Protein AF-A0A9N8D421-F1 (afdb_monomer_lite)

Sequence (100 aa):
MSESGQETHITSQGKVVIDAATEITLKVGGSFVRVTPGNVFTSGNVAIGDSAGGSGQAVDIQLPDGVDPFAAPPYPIKPYCAMQAQATGSWVIKPNGGNQ

Structure (mmCIF, N/CA/C/O backbone):
data_AF-A0A9N8D421-F1
#
_entry.id   AF-A0A9N8D421-F1
#
loop_
_atom_site.group_PDB
_atom_site.id
_atom_site.type_symbol
_atom_site.label_atom_id
_atom_site.label_alt_id
_atom_site.label_comp_id
_atom_site.label_asym_id
_atom_site.label_entity_id
_atom_site.label_seq_id
_atom_site.pdbx_PDB_ins_code
_atom_site.Cartn_x
_atom_site.Cartn_y
_atom_site.Cartn_z
_atom_site.occupancy
_atom_site.B_iso_or_equiv
_atom_site.auth_seq_id
_atom_site.auth_comp_id
_atom_site.auth_asym_id
_atom_site.auth_atom_id
_atom_site.pdbx_PDB_model_num
ATOM 1 N N . MET A 1 1 ? -11.299 -9.181 22.464 1.00 51.50 1 MET A N 1
ATOM 2 C CA . MET A 1 1 ? -10.874 -7.841 22.013 1.00 51.50 1 MET A CA 1
ATOM 3 C C . MET A 1 1 ? -9.544 -7.561 22.669 1.00 51.50 1 MET A C 1
ATOM 5 O O . MET A 1 1 ? -9.459 -7.700 23.881 1.00 51.50 1 MET A O 1
ATOM 9 N N . SER A 1 2 ? -8.525 -7.262 21.873 1.00 77.00 2 SER A N 1
ATOM 10 C CA . SER A 1 2 ? -7.230 -6.817 22.378 1.00 77.00 2 SER A CA 1
ATOM 11 C C . SER A 1 2 ? -7.168 -5.319 22.136 1.00 77.00 2 SER A C 1
ATOM 13 O O . SER A 1 2 ? -7.241 -4.883 20.990 1.00 77.00 2 SER A O 1
ATOM 15 N N . GLU A 1 3 ? -7.108 -4.546 23.208 1.00 81.69 3 GLU A N 1
ATOM 16 C CA . GLU A 1 3 ? -6.995 -3.094 23.176 1.00 81.69 3 GLU A CA 1
ATOM 17 C C . GLU A 1 3 ? -5.711 -2.730 23.913 1.00 81.69 3 GLU A C 1
ATOM 19 O O . GLU A 1 3 ? -5.485 -3.187 25.034 1.00 81.69 3 GLU A O 1
ATOM 24 N N . SER A 1 4 ? -4.848 -1.954 23.263 1.00 82.81 4 SER A N 1
ATOM 25 C CA . SER A 1 4 ? -3.623 -1.449 23.871 1.00 82.81 4 SER A CA 1
ATOM 26 C C . SER A 1 4 ? -3.715 0.066 23.962 1.00 82.81 4 SER A C 1
ATOM 28 O O . SER A 1 4 ? -3.878 0.740 22.949 1.00 82.81 4 SER A O 1
ATOM 30 N N . GLY A 1 5 ? -3.589 0.602 25.176 1.00 85.00 5 GLY A N 1
ATOM 31 C CA . GLY A 1 5 ? -3.486 2.045 25.415 1.00 85.00 5 GLY A CA 1
ATOM 32 C C . GLY A 1 5 ? -2.077 2.604 25.190 1.00 85.00 5 GLY A C 1
ATOM 33 O O . GLY A 1 5 ? -1.858 3.793 25.395 1.00 85.00 5 GLY A O 1
ATOM 34 N N . GLN A 1 6 ? -1.118 1.746 24.834 1.00 90.00 6 GLN A N 1
ATOM 35 C CA . GLN A 1 6 ? 0.285 2.065 24.555 1.00 90.00 6 GLN A CA 1
ATOM 36 C C . GLN A 1 6 ? 0.720 1.382 23.244 1.00 90.00 6 GLN A C 1
ATOM 38 O O . GLN A 1 6 ? -0.065 0.680 22.601 1.00 90.00 6 GLN A O 1
ATOM 43 N N . GLU A 1 7 ? 1.971 1.569 22.835 1.00 89.06 7 GLU A N 1
ATOM 44 C CA . GLU A 1 7 ? 2.521 0.950 21.624 1.00 89.06 7 GLU A CA 1
ATOM 45 C C . GLU A 1 7 ? 2.487 -0.592 21.679 1.00 89.06 7 GLU A C 1
ATOM 47 O O . GLU A 1 7 ? 2.740 -1.198 22.719 1.00 89.06 7 GLU A O 1
ATOM 52 N N . THR A 1 8 ? 2.170 -1.241 20.550 1.00 90.56 8 THR A N 1
ATOM 53 C CA . THR A 1 8 ? 2.213 -2.706 20.395 1.00 90.56 8 THR A CA 1
ATOM 54 C C . THR A 1 8 ? 3.279 -3.082 19.373 1.00 90.56 8 THR A C 1
ATOM 56 O O . THR A 1 8 ? 3.171 -2.717 18.204 1.00 90.56 8 THR A O 1
ATOM 59 N N . HIS A 1 9 ? 4.289 -3.842 19.798 1.00 90.19 9 HIS A N 1
ATOM 60 C CA . HIS A 1 9 ? 5.379 -4.281 18.931 1.00 90.19 9 HIS A CA 1
ATOM 61 C C . HIS A 1 9 ? 5.126 -5.699 18.397 1.00 90.19 9 HIS A C 1
ATOM 63 O O . HIS A 1 9 ? 4.906 -6.631 19.171 1.00 90.19 9 HIS A O 1
ATOM 69 N N . ILE A 1 10 ? 5.166 -5.865 17.070 1.00 90.56 10 ILE A N 1
ATOM 70 C CA . ILE A 1 10 ? 4.990 -7.154 16.385 1.00 90.56 10 ILE A CA 1
ATOM 71 C C . ILE A 1 10 ? 6.285 -7.471 15.636 1.00 90.56 10 ILE A C 1
ATOM 73 O O . ILE A 1 10 ? 6.575 -6.869 14.605 1.00 90.56 10 ILE A O 1
ATOM 77 N N . THR A 1 11 ? 7.063 -8.427 16.143 1.00 92.19 11 THR A N 1
ATOM 78 C CA . THR A 1 11 ? 8.306 -8.887 15.506 1.00 92.19 11 THR A CA 1
ATOM 79 C C . THR A 1 11 ? 8.159 -10.327 15.028 1.00 92.19 11 THR A C 1
ATOM 81 O O . THR A 1 11 ? 7.682 -11.188 15.763 1.00 92.19 11 THR A O 1
ATOM 84 N N . SER A 1 12 ? 8.613 -10.602 13.806 1.00 90.44 12 SER A N 1
ATOM 85 C CA . SER A 1 12 ? 8.755 -11.954 13.258 1.00 90.44 12 SER A CA 1
ATOM 86 C C . SER A 1 12 ? 10.107 -12.063 12.565 1.00 90.44 12 SER A C 1
ATOM 88 O O . SER A 1 12 ? 10.491 -11.163 11.826 1.00 90.44 12 SER A O 1
ATOM 90 N N . GLN A 1 13 ? 10.822 -13.169 12.784 1.00 89.56 13 GLN A N 1
ATOM 91 C CA . GLN A 1 13 ? 12.080 -13.451 12.078 1.00 89.56 13 GLN A CA 1
ATOM 92 C C . GLN A 1 13 ? 11.867 -13.851 10.608 1.00 89.56 13 GLN A C 1
ATOM 94 O O . GLN A 1 13 ? 12.831 -13.978 9.862 1.00 89.56 13 GLN A O 1
ATOM 99 N N . GLY A 1 14 ? 10.617 -14.073 10.191 1.00 94.12 14 GLY A N 1
ATOM 100 C CA . GLY A 1 14 ? 10.272 -14.428 8.818 1.00 94.12 14 GLY A CA 1
ATOM 101 C C . GLY A 1 14 ? 9.122 -13.577 8.301 1.00 94.12 14 GLY A C 1
ATOM 102 O O . GLY A 1 14 ? 9.321 -12.466 7.822 1.00 94.12 14 GLY A O 1
ATOM 103 N N . LYS A 1 15 ? 7.900 -14.112 8.385 1.00 92.81 15 LYS A N 1
ATOM 104 C CA . LYS A 1 15 ? 6.693 -13.476 7.846 1.00 92.81 15 LYS A CA 1
ATOM 105 C C . LYS A 1 15 ? 5.681 -13.187 8.951 1.00 92.81 15 LYS A C 1
ATOM 107 O O . LYS A 1 15 ? 5.550 -13.964 9.897 1.00 92.81 15 LYS A O 1
ATOM 112 N N . VAL A 1 16 ? 4.935 -12.098 8.789 1.00 93.56 16 VAL A N 1
ATOM 113 C CA . VAL A 1 16 ? 3.668 -11.850 9.488 1.00 93.56 16 VAL A CA 1
ATOM 114 C C . VAL A 1 16 ? 2.540 -11.979 8.465 1.00 93.56 16 VAL A C 1
ATOM 116 O O . VAL A 1 16 ? 2.630 -11.428 7.368 1.00 93.56 16 VAL A O 1
ATOM 119 N N . VAL A 1 17 ? 1.497 -12.739 8.798 1.00 93.50 17 VAL A N 1
ATOM 120 C CA . VAL A 1 17 ? 0.276 -12.863 7.988 1.00 93.50 17 VAL A CA 1
ATOM 121 C C . VAL A 1 17 ? -0.874 -12.300 8.806 1.00 93.50 17 VAL A C 1
ATOM 123 O O . VAL A 1 17 ? -1.103 -12.746 9.927 1.00 93.50 17 VAL A O 1
ATOM 126 N N . ILE A 1 18 ? -1.572 -11.318 8.243 1.00 93.25 18 ILE A N 1
ATOM 127 C CA . ILE A 1 18 ? -2.777 -10.733 8.827 1.00 93.25 18 ILE A CA 1
ATOM 128 C C . ILE A 1 18 ? -3.931 -11.140 7.915 1.00 93.25 18 ILE A C 1
ATOM 130 O O . ILE A 1 18 ? -3.966 -10.723 6.759 1.00 93.25 18 ILE A O 1
ATOM 134 N N . ASP A 1 19 ? -4.821 -11.988 8.426 1.00 93.75 19 ASP A N 1
ATOM 135 C CA . ASP A 1 19 ? -5.996 -12.483 7.709 1.00 93.75 19 ASP A CA 1
ATOM 136 C C . ASP A 1 19 ? -7.259 -11.794 8.231 1.00 93.75 19 ASP A C 1
ATOM 138 O O . ASP A 1 19 ? -7.431 -11.612 9.441 1.00 93.75 19 ASP A O 1
ATOM 142 N N . ALA A 1 20 ? -8.126 -11.387 7.309 1.00 93.50 20 ALA A N 1
ATOM 143 C CA . ALA A 1 20 ? -9.420 -10.812 7.625 1.00 93.50 20 ALA A CA 1
ATOM 144 C C . ALA A 1 20 ? -10.445 -11.263 6.584 1.00 93.50 20 ALA A C 1
ATOM 146 O O . ALA A 1 20 ? -10.191 -11.204 5.383 1.00 93.50 20 ALA A O 1
ATOM 147 N N . ALA A 1 21 ? -11.636 -11.646 7.046 1.00 94.19 21 ALA A N 1
ATOM 148 C CA . ALA A 1 21 ? -12.705 -12.120 6.168 1.00 94.19 21 ALA A CA 1
ATOM 149 C C . ALA A 1 21 ? -13.272 -11.024 5.246 1.00 94.19 21 ALA A C 1
ATOM 151 O O . ALA A 1 21 ? -13.822 -11.328 4.191 1.00 94.19 21 ALA A O 1
ATOM 152 N N . THR A 1 22 ? -13.184 -9.755 5.654 1.00 95.06 22 THR A N 1
ATOM 153 C CA . THR A 1 22 ? -13.853 -8.642 4.964 1.00 95.06 22 THR A CA 1
ATOM 154 C C . THR A 1 22 ? -12.932 -7.463 4.684 1.00 95.06 22 THR A C 1
ATOM 156 O O . THR A 1 22 ? -12.932 -6.961 3.564 1.00 95.06 22 THR A O 1
ATOM 159 N N . GLU A 1 23 ? -12.173 -6.989 5.673 1.00 95.12 23 GLU A N 1
ATOM 160 C CA . GLU A 1 23 ? -11.360 -5.780 5.537 1.00 95.12 23 GLU A CA 1
ATOM 161 C C . GLU A 1 23 ? -10.266 -5.690 6.611 1.00 95.12 23 GLU A C 1
ATOM 163 O O . GLU A 1 23 ? -10.470 -6.102 7.753 1.00 95.12 23 GLU A O 1
ATOM 168 N N . ILE A 1 24 ? -9.132 -5.078 6.258 1.00 96.19 24 ILE A N 1
ATOM 169 C CA . ILE A 1 24 ? -8.111 -4.609 7.206 1.00 96.19 24 ILE A CA 1
ATOM 170 C C . ILE A 1 24 ? -8.045 -3.083 7.127 1.00 96.19 24 ILE A C 1
ATOM 172 O O . ILE A 1 24 ? -7.823 -2.539 6.048 1.00 96.19 24 ILE A O 1
ATOM 176 N N . THR A 1 25 ? -8.175 -2.390 8.262 1.00 94.31 25 THR A N 1
ATOM 177 C CA . THR A 1 25 ? -8.050 -0.925 8.341 1.00 94.31 25 THR A CA 1
ATOM 178 C C . THR A 1 25 ? -7.004 -0.519 9.376 1.00 94.31 25 THR A C 1
ATOM 180 O O . THR A 1 25 ? -7.097 -0.882 10.545 1.00 94.31 25 THR A O 1
ATOM 183 N N . LEU A 1 26 ? -6.029 0.285 8.951 1.00 93.31 26 LEU A N 1
ATOM 184 C CA . LEU A 1 26 ? -5.014 0.923 9.788 1.00 93.31 26 LEU A CA 1
ATOM 185 C C . LEU A 1 26 ? -5.313 2.422 9.837 1.00 93.31 26 LEU A C 1
ATOM 187 O O . LEU A 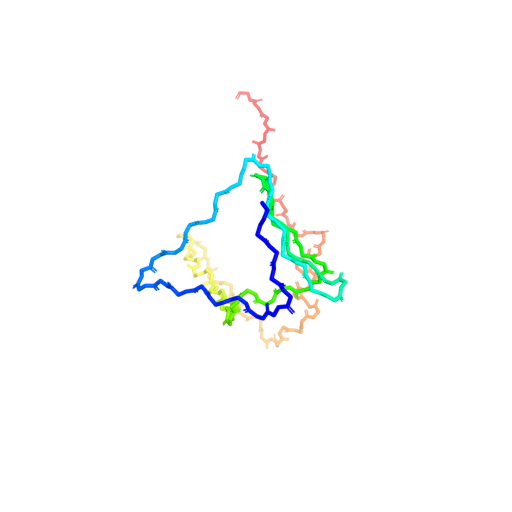1 26 ? -5.299 3.072 8.794 1.00 93.31 26 LEU A O 1
ATOM 191 N N . LYS A 1 27 ? -5.599 2.984 11.017 1.00 92.50 27 LYS A N 1
ATOM 192 C CA . LYS A 1 27 ? -5.985 4.396 11.180 1.00 92.50 27 LYS A CA 1
ATOM 193 C C . LYS A 1 27 ? -5.097 5.102 12.199 1.00 92.50 27 LYS A C 1
ATOM 195 O O . LYS A 1 27 ? -4.898 4.594 13.297 1.00 92.50 27 LYS A O 1
ATOM 200 N N . VAL A 1 28 ? -4.645 6.309 11.866 1.00 90.44 28 VAL A N 1
ATOM 201 C CA . VAL A 1 28 ? -3.920 7.207 12.775 1.00 90.44 28 VAL A CA 1
ATOM 202 C C . VAL A 1 28 ? -4.320 8.652 12.491 1.00 90.44 28 VAL A C 1
ATOM 204 O O . VAL A 1 28 ? -4.285 9.085 11.346 1.00 90.44 28 VAL A O 1
ATOM 207 N N . GLY A 1 29 ? -4.744 9.400 13.516 1.00 84.44 29 GLY A N 1
ATOM 208 C CA . GLY A 1 29 ? -4.944 10.855 13.416 1.00 84.44 29 GLY A CA 1
ATOM 209 C C . GLY A 1 29 ? -5.744 11.336 12.193 1.00 84.44 29 GLY A C 1
ATOM 210 O O . GLY A 1 29 ? -5.311 12.249 11.505 1.00 84.44 29 GLY A O 1
ATOM 211 N N . GLY A 1 30 ? -6.876 10.695 11.878 1.00 85.88 30 GLY A N 1
ATOM 212 C CA . GLY A 1 30 ? -7.718 11.035 10.716 1.00 85.88 30 GLY A CA 1
ATOM 213 C C . GLY A 1 30 ? -7.288 10.401 9.384 1.00 85.88 30 GLY A C 1
ATOM 214 O O . GLY A 1 30 ? -8.129 10.241 8.502 1.00 85.88 30 GLY A O 1
ATOM 215 N N . SER A 1 31 ? -6.041 9.951 9.269 1.00 90.75 31 SER A N 1
ATOM 216 C CA . SER A 1 31 ? -5.521 9.218 8.113 1.00 90.75 31 SER A CA 1
ATOM 217 C C . SER A 1 31 ? -5.771 7.716 8.228 1.00 90.75 31 SER A C 1
ATOM 219 O O . SER A 1 31 ? -5.817 7.173 9.335 1.00 90.75 31 SER A O 1
ATOM 221 N N . PHE A 1 32 ? -5.91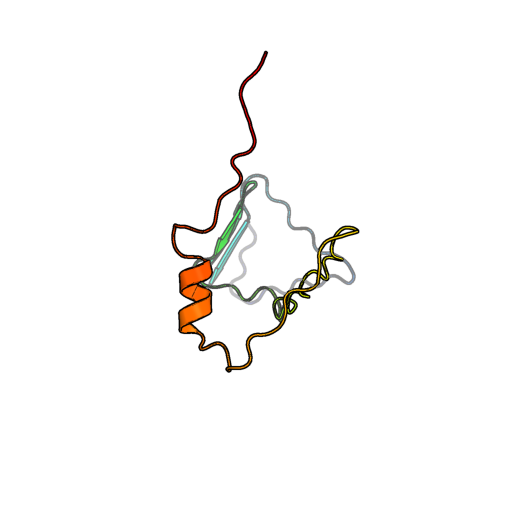7 7.028 7.093 1.00 93.50 32 PHE A N 1
ATOM 222 C CA . PHE A 1 32 ? -6.121 5.582 7.071 1.00 93.50 32 PHE A CA 1
ATOM 223 C C . PHE A 1 32 ? -5.552 4.887 5.828 1.00 93.50 32 PHE A C 1
ATOM 225 O O . PHE A 1 32 ? -5.467 5.472 4.747 1.00 93.50 32 PHE A O 1
ATOM 232 N N . VAL A 1 33 ? -5.234 3.604 5.998 1.00 94.12 33 VAL A N 1
ATOM 233 C CA . VAL A 1 33 ? -5.004 2.616 4.937 1.00 94.12 33 VAL A CA 1
ATOM 234 C C . VAL A 1 33 ? -6.022 1.498 5.123 1.00 94.12 33 VAL A C 1
ATOM 236 O O . VAL A 1 33 ? -6.166 0.975 6.225 1.00 94.12 33 VAL A O 1
ATOM 239 N N . ARG A 1 34 ? -6.741 1.144 4.062 1.00 94.56 34 ARG A N 1
ATOM 240 C CA . ARG A 1 34 ? -7.853 0.195 4.091 1.00 94.56 34 ARG A CA 1
ATOM 241 C C . ARG A 1 34 ? -7.721 -0.813 2.961 1.00 94.56 34 ARG A C 1
ATOM 243 O O . ARG A 1 34 ? -7.688 -0.435 1.795 1.00 94.56 34 ARG A O 1
ATOM 250 N N . VAL A 1 35 ? -7.649 -2.090 3.307 1.00 95.44 35 VAL A N 1
ATOM 251 C CA . VAL A 1 35 ? -7.480 -3.203 2.373 1.00 95.44 35 VAL A CA 1
ATOM 252 C C . VAL A 1 35 ? -8.770 -4.002 2.330 1.00 95.44 35 VAL A C 1
ATOM 254 O O . VAL A 1 35 ? -9.204 -4.545 3.341 1.00 95.44 35 VAL A O 1
ATOM 257 N N . THR A 1 36 ? -9.357 -4.078 1.142 1.00 94.94 36 THR A N 1
ATOM 258 C CA . THR A 1 36 ? -10.558 -4.862 0.835 1.00 94.94 36 THR A CA 1
ATOM 259 C C . THR A 1 36 ? -10.210 -5.942 -0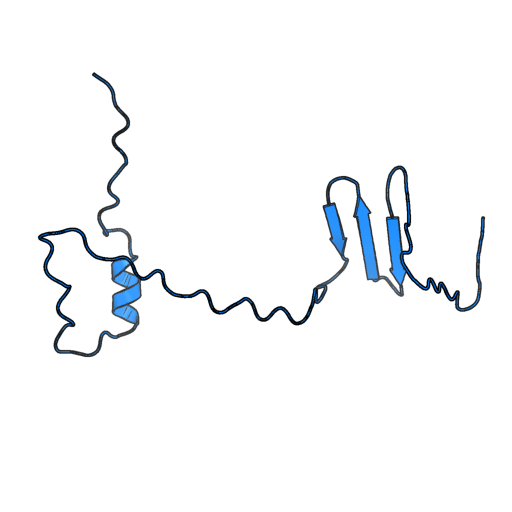.191 1.00 94.94 36 THR A C 1
ATOM 261 O O . THR A 1 36 ? -9.192 -5.803 -0.872 1.00 94.94 36 THR A O 1
ATOM 264 N N . PRO A 1 37 ? -11.053 -6.971 -0.396 1.00 93.88 37 PRO A N 1
ATOM 265 C CA . PRO A 1 37 ? -10.798 -8.017 -1.389 1.00 93.88 37 PRO A CA 1
ATOM 266 C C . PRO A 1 37 ? -10.562 -7.497 -2.813 1.00 93.88 37 PRO A C 1
ATOM 268 O O . PRO A 1 37 ? -9.919 -8.170 -3.609 1.00 93.88 37 PRO A O 1
ATOM 271 N N . GLY A 1 38 ? -11.089 -6.313 -3.144 1.00 92.06 38 GLY A N 1
ATOM 272 C CA . GLY A 1 38 ? -10.953 -5.730 -4.478 1.00 92.06 38 GLY A CA 1
ATOM 273 C C . GLY A 1 38 ? -9.869 -4.665 -4.615 1.00 92.06 38 GLY A C 1
ATOM 274 O O . GLY A 1 38 ? -9.410 -4.436 -5.726 1.00 92.06 38 GLY A O 1
ATOM 275 N N . ASN A 1 39 ? -9.497 -3.964 -3.537 1.00 88.62 39 ASN A N 1
ATOM 276 C CA . ASN A 1 39 ? -8.702 -2.735 -3.633 1.00 88.62 39 ASN A CA 1
ATOM 277 C C . ASN A 1 39 ? -7.965 -2.389 -2.332 1.00 88.62 39 ASN A C 1
ATOM 279 O O . ASN A 1 39 ? -8.409 -2.739 -1.233 1.00 88.62 39 ASN A O 1
ATOM 283 N N . VAL A 1 40 ? -6.910 -1.582 -2.475 1.00 93.00 40 VAL A N 1
ATOM 284 C CA . VAL A 1 40 ? -6.234 -0.872 -1.383 1.00 93.00 40 VAL A CA 1
ATOM 285 C C . VAL A 1 40 ? -6.578 0.615 -1.476 1.00 93.00 40 VAL A C 1
ATOM 287 O O . VAL A 1 40 ? -6.326 1.251 -2.496 1.00 93.00 40 VAL A O 1
ATOM 290 N N . PHE A 1 41 ? -7.156 1.169 -0.413 1.00 92.69 41 PHE A N 1
ATOM 291 C CA . PHE A 1 41 ? -7.540 2.574 -0.301 1.00 92.69 41 PHE A CA 1
ATOM 292 C C . PHE A 1 41 ? -6.690 3.287 0.739 1.00 92.69 41 PHE A C 1
ATOM 294 O O . PHE A 1 41 ? -6.419 2.751 1.813 1.00 92.69 41 PHE A O 1
ATOM 301 N N . THR A 1 42 ? -6.325 4.530 0.454 1.00 92.94 42 THR A N 1
ATOM 302 C CA . THR A 1 42 ? -5.523 5.366 1.346 1.00 92.94 42 THR A CA 1
ATOM 303 C C . THR A 1 42 ? -6.164 6.746 1.430 1.00 92.94 42 THR A C 1
ATOM 305 O O . THR A 1 42 ? -6.716 7.242 0.449 1.00 92.94 42 THR A O 1
ATOM 308 N N . SER A 1 43 ? -6.134 7.380 2.601 1.00 88.88 43 SER A N 1
ATOM 309 C CA . SER A 1 43 ? -6.708 8.724 2.784 1.00 88.88 43 SER A CA 1
ATOM 310 C C . SER A 1 43 ? -5.888 9.841 2.129 1.00 88.88 43 SER A C 1
ATOM 312 O O . SER A 1 43 ? -6.372 10.960 1.997 1.00 88.88 43 SER A O 1
ATOM 314 N N . GLY A 1 44 ? -4.643 9.553 1.751 1.00 86.00 44 GLY A N 1
ATOM 315 C CA . GLY A 1 44 ? -3.733 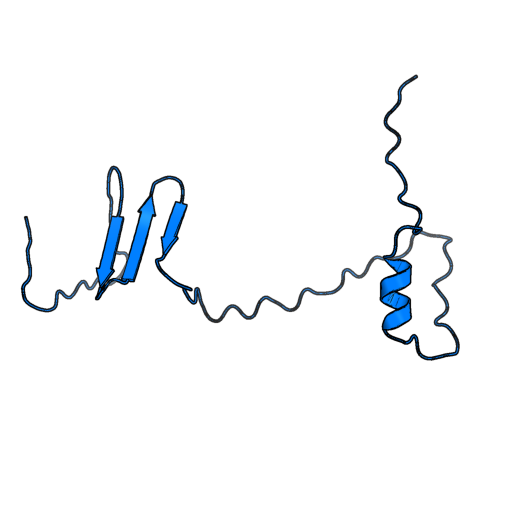10.471 1.074 1.00 86.00 44 GLY A CA 1
ATOM 316 C C . GLY A 1 44 ? -2.729 9.720 0.204 1.00 86.00 44 GLY A C 1
ATOM 317 O O . GLY A 1 44 ? -2.800 8.494 0.071 1.00 86.00 44 GLY A O 1
ATOM 318 N N . ASN A 1 45 ? -1.794 10.460 -0.391 1.00 80.62 45 ASN A N 1
ATOM 319 C CA . ASN A 1 45 ? -0.743 9.901 -1.236 1.00 80.62 45 ASN A CA 1
ATOM 320 C C . ASN A 1 45 ? 0.140 8.950 -0.418 1.00 80.62 45 ASN A C 1
ATOM 322 O O . ASN A 1 45 ? 0.713 9.345 0.596 1.00 80.62 45 ASN A O 1
ATOM 326 N N . VAL A 1 46 ? 0.272 7.707 -0.879 1.00 76.44 46 VAL A N 1
ATOM 327 C CA . VAL A 1 46 ? 1.222 6.745 -0.315 1.00 76.44 46 VAL A CA 1
ATOM 328 C C . VAL A 1 46 ? 2.448 6.685 -1.208 1.00 76.44 46 VAL A C 1
ATOM 330 O O . VAL A 1 46 ? 2.345 6.425 -2.405 1.00 76.44 46 VAL A O 1
ATOM 333 N N . ALA A 1 47 ? 3.615 6.916 -0.613 1.00 72.44 47 ALA A N 1
ATOM 334 C CA . ALA A 1 47 ? 4.891 6.647 -1.253 1.00 72.44 47 ALA A CA 1
ATOM 335 C C . ALA A 1 47 ? 5.150 5.132 -1.211 1.00 72.44 47 ALA A C 1
ATOM 337 O O . ALA A 1 47 ? 5.578 4.592 -0.192 1.00 72.44 47 ALA A O 1
ATOM 338 N N . ILE A 1 48 ? 4.834 4.433 -2.303 1.00 72.69 48 ILE A N 1
ATOM 339 C CA . ILE A 1 48 ? 5.143 3.008 -2.472 1.00 72.69 48 ILE A CA 1
ATOM 340 C C . ILE A 1 48 ? 6.555 2.902 -3.056 1.00 72.69 48 ILE A C 1
ATOM 342 O O . ILE A 1 48 ? 6.716 2.852 -4.270 1.00 72.69 48 ILE A O 1
ATOM 346 N N . GLY A 1 49 ? 7.569 2.886 -2.192 1.00 61.62 49 GLY A N 1
ATOM 347 C CA . GLY A 1 49 ? 8.961 2.708 -2.601 1.00 61.62 49 GLY A CA 1
ATOM 348 C C . GLY A 1 49 ? 9.536 3.862 -3.432 1.00 61.62 49 GLY A C 1
ATOM 349 O O . GLY A 1 49 ? 8.875 4.562 -4.190 1.00 61.62 49 GLY A O 1
ATOM 350 N N . ASP A 1 50 ? 10.837 4.018 -3.316 1.00 53.44 50 ASP A N 1
ATOM 351 C CA . ASP A 1 50 ? 11.777 4.757 -4.158 1.00 53.44 50 ASP A CA 1
ATOM 352 C C . ASP A 1 50 ? 11.860 4.233 -5.606 1.00 53.44 50 ASP A C 1
ATOM 354 O O . ASP A 1 50 ? 12.898 4.325 -6.260 1.00 53.44 50 ASP A O 1
ATOM 358 N N . SER A 1 51 ? 10.753 3.712 -6.139 1.00 52.91 51 SER A N 1
ATOM 359 C CA . SER A 1 51 ? 10.627 3.328 -7.538 1.00 52.91 51 SER A CA 1
ATOM 360 C C . SER A 1 51 ? 10.645 4.598 -8.381 1.00 52.91 51 SER A C 1
ATOM 362 O O . SER A 1 51 ? 9.601 5.109 -8.788 1.00 52.91 51 SER A O 1
ATOM 364 N N . ALA A 1 52 ? 11.841 5.131 -8.642 1.00 52.56 52 ALA A N 1
ATOM 365 C CA . ALA A 1 52 ? 12.088 5.914 -9.834 1.00 52.56 52 ALA A CA 1
ATOM 366 C C . ALA A 1 52 ? 11.479 5.093 -10.966 1.00 52.56 52 ALA A C 1
ATOM 368 O O . ALA A 1 52 ? 11.959 3.993 -11.247 1.00 52.56 52 ALA A O 1
ATOM 369 N N . GLY A 1 53 ? 10.348 5.557 -11.511 1.00 58.62 53 GLY A N 1
ATOM 370 C CA . GLY A 1 53 ? 9.733 4.918 -12.662 1.00 58.62 53 GLY A CA 1
ATOM 371 C C . GLY A 1 53 ? 10.859 4.709 -13.655 1.00 58.62 53 GLY A C 1
ATOM 372 O O . GLY A 1 53 ? 11.507 5.690 -14.026 1.00 58.62 53 GLY A O 1
ATOM 373 N N . GLY A 1 54 ? 11.188 3.444 -13.940 1.00 57.50 54 GLY A N 1
ATOM 374 C CA . GLY A 1 54 ? 12.323 3.130 -14.795 1.00 57.50 54 GLY A CA 1
ATOM 375 C C . GLY A 1 54 ? 12.209 4.011 -16.027 1.00 57.50 54 GLY A C 1
ATOM 376 O O . GLY A 1 54 ? 11.118 4.114 -16.593 1.00 57.50 54 GLY A O 1
ATOM 377 N N . SER A 1 55 ? 13.277 4.730 -16.374 1.00 61.41 55 SER A N 1
ATOM 378 C CA . SER A 1 55 ? 13.289 5.525 -17.592 1.00 61.41 55 SER A CA 1
ATOM 379 C C . SER A 1 55 ? 13.033 4.548 -18.727 1.00 61.41 55 SER A C 1
ATOM 381 O O . SER A 1 55 ? 13.900 3.744 -19.069 1.00 61.41 55 SER A O 1
ATOM 383 N N . GLY A 1 56 ? 11.793 4.527 -19.222 1.00 62.47 56 GLY A N 1
ATOM 384 C CA . GLY A 1 56 ? 11.402 3.620 -20.286 1.00 62.47 56 GLY A CA 1
ATOM 385 C C . GLY A 1 56 ? 12.442 3.725 -21.392 1.00 62.47 56 GLY A C 1
ATOM 386 O O . GLY A 1 56 ? 12.762 4.826 -21.840 1.00 62.47 56 GLY A O 1
ATOM 387 N N . GLN A 1 57 ? 13.039 2.598 -21.768 1.00 62.97 57 GLN A N 1
ATOM 388 C CA . GLN A 1 57 ? 13.914 2.564 -22.930 1.00 62.97 57 GLN A CA 1
ATOM 389 C C . GLN A 1 57 ? 13.032 2.798 -24.155 1.00 62.97 57 GLN A C 1
ATOM 391 O O . GLN A 1 57 ? 11.968 2.185 -24.284 1.00 62.97 57 GLN A O 1
ATOM 396 N N . ALA A 1 58 ? 13.450 3.708 -25.034 1.00 64.00 58 ALA A N 1
ATOM 397 C CA . ALA A 1 58 ? 12.815 3.833 -26.334 1.00 64.00 58 ALA A CA 1
ATOM 398 C C . ALA A 1 58 ? 12.916 2.478 -27.047 1.00 64.00 58 ALA A C 1
ATOM 400 O O . ALA A 1 58 ? 13.955 1.821 -26.998 1.00 64.00 58 ALA A O 1
ATOM 401 N N . VAL A 1 59 ? 11.823 2.045 -27.671 1.00 63.56 59 VAL A N 1
ATOM 402 C CA . VAL A 1 59 ? 11.828 0.818 -28.464 1.00 63.56 59 VAL A CA 1
ATOM 403 C C . VAL A 1 59 ? 12.684 1.079 -29.699 1.00 63.56 59 VAL A C 1
ATOM 405 O O . VAL A 1 59 ? 12.335 1.933 -30.514 1.00 63.56 59 VAL A O 1
ATOM 408 N N . ASP A 1 60 ? 13.797 0.361 -29.825 1.00 68.69 60 ASP A N 1
ATOM 409 C CA . ASP A 1 60 ? 14.597 0.347 -31.047 1.00 68.69 60 ASP A CA 1
ATOM 410 C C . ASP A 1 60 ? 13.891 -0.556 -32.065 1.00 68.69 60 ASP A C 1
ATOM 412 O O . ASP A 1 60 ? 14.021 -1.782 -32.054 1.00 68.69 60 ASP A O 1
ATOM 416 N N . ILE A 1 61 ? 13.012 0.044 -32.868 1.00 73.00 61 ILE A N 1
ATOM 417 C CA . ILE A 1 61 ? 12.287 -0.666 -33.920 1.00 73.00 61 ILE A CA 1
ATOM 418 C C . ILE A 1 61 ? 13.185 -0.680 -35.151 1.00 73.00 61 ILE A C 1
ATOM 420 O O . ILE A 1 61 ? 13.342 0.345 -35.816 1.00 73.00 61 ILE A O 1
ATOM 424 N N . GLN A 1 62 ? 13.738 -1.849 -35.479 1.00 75.44 62 GLN A N 1
ATOM 425 C CA . GLN A 1 62 ? 14.417 -2.032 -36.756 1.00 75.44 62 GLN A CA 1
ATOM 426 C C . GLN A 1 62 ? 13.413 -1.830 -37.897 1.00 75.44 62 GLN A C 1
ATOM 428 O O . GLN A 1 62 ? 12.340 -2.440 -37.920 1.00 75.44 62 GLN A O 1
ATOM 433 N N . LEU A 1 63 ? 13.762 -0.945 -38.827 1.00 74.62 63 LEU A N 1
ATOM 434 C CA . LEU A 1 63 ? 12.952 -0.666 -40.004 1.00 74.62 63 LEU A CA 1
ATOM 435 C C . LEU A 1 63 ? 12.842 -1.931 -40.889 1.00 74.62 63 LEU A C 1
ATOM 437 O O . LEU A 1 63 ? 13.830 -2.654 -41.022 1.00 74.62 63 LEU A O 1
ATOM 441 N N . PRO A 1 64 ? 11.669 -2.211 -41.492 1.00 78.75 64 PRO A N 1
ATOM 442 C CA . PRO A 1 64 ? 11.517 -3.281 -42.479 1.00 78.75 64 PRO A CA 1
ATOM 443 C C . PRO A 1 64 ? 12.469 -3.136 -43.679 1.00 78.75 64 PRO A C 1
ATOM 445 O O . PRO A 1 64 ? 12.889 -2.032 -44.022 1.00 78.75 64 PRO A O 1
ATOM 448 N N . ASP A 1 65 ? 12.764 -4.240 -44.367 1.00 80.88 65 ASP A N 1
ATOM 449 C CA . ASP A 1 65 ? 13.610 -4.205 -45.564 1.00 80.88 65 ASP A CA 1
ATOM 450 C C . ASP A 1 65 ? 12.991 -3.325 -46.666 1.00 80.88 65 ASP A C 1
ATOM 452 O O . ASP A 1 65 ? 11.828 -3.488 -47.041 1.00 80.88 65 ASP A O 1
ATOM 456 N N . GLY A 1 66 ? 13.787 -2.396 -47.205 1.00 75.94 66 GLY A N 1
ATOM 457 C CA . GLY A 1 66 ? 13.397 -1.529 -48.322 1.00 75.94 66 GLY A CA 1
ATOM 458 C C . GLY A 1 66 ? 12.763 -0.188 -47.942 1.00 75.94 66 GLY A C 1
ATOM 459 O O . GLY A 1 66 ? 12.337 0.536 -48.840 1.00 75.94 66 GLY A O 1
ATOM 460 N N . VAL A 1 67 ? 12.710 0.172 -46.654 1.00 73.50 67 VAL A N 1
ATOM 461 C CA . VAL A 1 67 ? 12.384 1.545 -46.236 1.00 73.50 67 VAL A CA 1
ATOM 462 C C . VAL A 1 67 ? 13.655 2.323 -45.898 1.00 73.50 67 VAL A C 1
ATOM 464 O O . VAL A 1 67 ? 14.414 1.954 -45.003 1.00 73.50 67 VAL A O 1
ATOM 467 N N . ASP A 1 68 ? 13.893 3.415 -46.625 1.00 74.38 68 ASP A N 1
ATOM 468 C CA . ASP A 1 68 ? 15.028 4.290 -46.349 1.00 74.38 68 ASP A CA 1
ATOM 469 C C . ASP A 1 68 ? 14.876 4.955 -44.967 1.00 74.38 68 ASP A C 1
ATOM 471 O O . ASP A 1 68 ? 13.773 5.388 -44.604 1.00 74.38 68 ASP A O 1
ATOM 475 N N . PRO A 1 69 ? 15.965 5.073 -44.183 1.00 70.00 69 PRO A N 1
ATOM 476 C CA . PRO A 1 69 ? 15.937 5.774 -42.909 1.00 70.00 69 PRO A CA 1
ATOM 477 C C . PRO A 1 69 ? 15.451 7.211 -43.077 1.00 70.00 69 PRO A C 1
ATOM 479 O O . PRO A 1 69 ? 15.821 7.909 -44.024 1.00 70.00 69 PRO A O 1
ATOM 482 N N . PHE A 1 70 ? 14.659 7.688 -42.117 1.00 68.00 70 PHE A N 1
ATOM 483 C CA . PHE A 1 70 ? 14.215 9.074 -42.125 1.00 68.00 70 PHE A CA 1
ATOM 484 C C . PHE A 1 70 ? 15.429 10.009 -42.012 1.00 68.00 70 PHE A C 1
ATOM 486 O O . PHE A 1 70 ? 16.125 10.021 -40.994 1.00 68.00 70 PHE A O 1
ATOM 493 N N . ALA A 1 71 ? 15.693 10.798 -43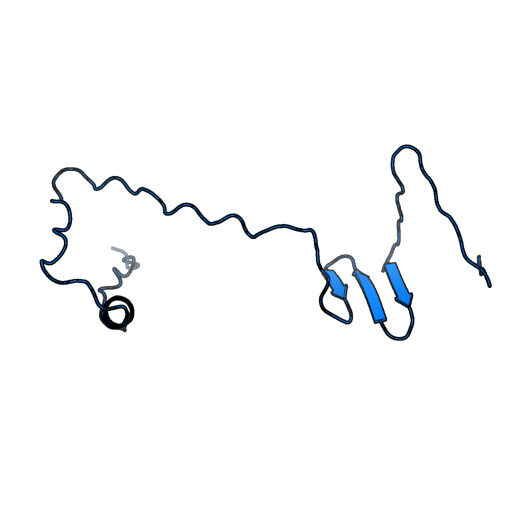.056 1.00 72.12 71 ALA A N 1
ATOM 494 C CA . ALA A 1 71 ? 16.753 11.794 -43.026 1.00 72.12 71 ALA A CA 1
ATOM 495 C C . ALA A 1 71 ? 16.388 12.891 -42.019 1.00 72.12 71 ALA A C 1
ATOM 497 O O . ALA A 1 71 ? 15.344 13.539 -42.137 1.00 72.12 71 ALA A O 1
ATOM 498 N N . ALA A 1 72 ? 17.250 13.110 -41.023 1.00 63.69 72 ALA A N 1
ATOM 499 C CA . ALA A 1 72 ? 17.068 14.216 -40.095 1.00 63.69 72 ALA A CA 1
ATOM 500 C C . ALA A 1 72 ? 17.046 15.536 -40.892 1.00 63.69 72 ALA A C 1
ATOM 502 O O . ALA A 1 72 ? 17.945 15.767 -41.708 1.00 63.69 72 ALA A O 1
ATOM 503 N N . PRO A 1 73 ? 16.031 16.399 -40.702 1.00 67.62 73 PRO A N 1
ATOM 504 C CA . PRO A 1 73 ? 15.967 17.653 -41.431 1.00 67.62 73 PRO A CA 1
ATOM 505 C C . PRO A 1 73 ? 17.190 18.519 -41.088 1.00 67.62 73 PRO A C 1
ATOM 507 O O . PRO A 1 73 ? 17.677 18.483 -39.957 1.00 67.62 73 PRO A O 1
ATOM 510 N N . PRO A 1 74 ? 17.669 19.352 -42.028 1.00 71.12 74 PRO A N 1
ATOM 511 C CA . PRO A 1 74 ? 18.873 20.168 -41.847 1.00 71.12 74 PRO A CA 1
ATOM 512 C C . PRO A 1 74 ? 18.718 21.285 -40.801 1.00 71.12 74 PRO A C 1
ATOM 514 O O . PRO A 1 74 ? 19.663 22.028 -40.548 1.00 71.12 74 PRO A O 1
ATOM 517 N N . TYR A 1 75 ? 17.536 21.434 -40.199 1.00 67.06 75 TYR A N 1
ATOM 518 C CA . TYR A 1 75 ? 17.254 22.408 -39.154 1.00 67.06 75 TYR A CA 1
ATOM 519 C C . TYR A 1 75 ? 16.799 21.710 -37.865 1.00 67.06 75 TYR A C 1
ATOM 521 O O . TYR A 1 75 ? 16.064 20.721 -37.922 1.00 67.06 75 TYR A O 1
ATOM 529 N N . PRO A 1 76 ? 17.186 22.240 -36.688 1.00 66.94 76 PRO A N 1
ATOM 530 C CA . PRO A 1 76 ? 16.779 21.680 -35.409 1.00 66.94 76 PRO A CA 1
ATOM 531 C C . PRO A 1 76 ? 15.253 21.709 -35.292 1.00 66.94 76 PRO A C 1
ATOM 533 O O . PRO A 1 76 ? 14.620 22.766 -35.405 1.00 66.94 76 PRO A O 1
ATOM 536 N N . ILE A 1 77 ? 14.659 20.533 -35.085 1.00 63.47 77 ILE A N 1
ATOM 537 C CA . ILE A 1 77 ? 13.213 20.379 -34.938 1.00 63.47 77 ILE A CA 1
ATOM 538 C C . ILE A 1 77 ? 12.805 21.087 -33.647 1.00 63.47 77 ILE A C 1
ATOM 540 O O . ILE A 1 77 ? 13.145 20.665 -32.543 1.00 63.47 77 ILE A O 1
ATOM 544 N N . LYS A 1 78 ? 12.084 22.201 -33.786 1.00 57.06 78 LYS A N 1
ATOM 545 C CA . LYS A 1 78 ? 11.535 22.935 -32.645 1.00 57.06 78 LYS A CA 1
ATOM 546 C C . LYS A 1 78 ? 10.457 22.053 -31.991 1.00 57.06 78 LYS A C 1
ATOM 548 O O . LYS A 1 78 ? 9.659 21.475 -32.728 1.00 57.06 78 LYS A O 1
ATOM 553 N N . PRO A 1 79 ? 10.362 21.971 -30.652 1.00 57.66 79 PRO A N 1
ATOM 554 C CA . PRO A 1 79 ? 9.434 21.062 -29.958 1.00 57.66 79 PRO A CA 1
ATOM 555 C C . PRO A 1 79 ? 7.955 21.244 -30.348 1.00 57.66 79 PRO A C 1
ATOM 557 O O . PRO A 1 79 ? 7.178 20.297 -30.304 1.00 57.66 79 PRO A O 1
ATOM 560 N N . TYR A 1 80 ? 7.578 22.429 -30.834 1.00 58.50 80 TYR A N 1
ATOM 561 C CA . TYR A 1 80 ? 6.262 22.694 -31.422 1.00 58.50 80 TYR A CA 1
ATOM 562 C C . TYR A 1 80 ? 5.920 21.795 -32.634 1.00 58.50 80 TYR A C 1
ATOM 564 O O . TYR A 1 80 ? 4.762 21.427 -32.822 1.00 58.50 80 TYR A O 1
ATOM 572 N N . CYS A 1 81 ? 6.908 21.389 -33.439 1.00 56.56 81 CYS A N 1
ATOM 573 C CA . CYS A 1 81 ? 6.693 20.544 -34.618 1.00 56.56 81 CYS A CA 1
ATOM 574 C C . CYS A 1 81 ? 6.355 19.088 -34.247 1.00 56.56 81 CYS A C 1
ATOM 576 O O . CYS A 1 81 ? 5.587 18.444 -34.958 1.00 56.56 81 CYS A O 1
ATOM 578 N N . ALA A 1 82 ? 6.860 18.585 -33.113 1.00 55.16 82 ALA A N 1
ATOM 579 C CA . ALA A 1 82 ? 6.533 17.245 -32.618 1.00 55.16 82 ALA A CA 1
ATOM 580 C C . ALA A 1 82 ? 5.064 17.137 -32.168 1.00 55.16 82 ALA A C 1
ATOM 582 O O . ALA A 1 82 ? 4.431 16.103 -32.368 1.00 55.16 82 ALA A O 1
ATOM 583 N N . MET A 1 83 ? 4.487 18.225 -31.643 1.00 52.75 83 MET A N 1
ATOM 584 C CA . MET A 1 83 ? 3.068 18.274 -31.274 1.00 52.75 83 MET A CA 1
ATOM 585 C C . MET A 1 83 ? 2.138 18.281 -32.495 1.00 52.75 83 MET A C 1
ATOM 587 O O . MET A 1 83 ? 1.058 17.705 -32.434 1.00 52.75 83 MET A O 1
ATOM 591 N N . GLN A 1 84 ? 2.544 18.886 -33.618 1.00 53.06 84 GLN A N 1
ATOM 592 C CA . GLN A 1 84 ? 1.745 18.849 -34.850 1.00 53.06 84 GLN A CA 1
ATOM 593 C C . GLN A 1 84 ? 1.774 17.486 -35.548 1.00 53.06 84 GLN A C 1
ATOM 595 O O . GLN A 1 84 ? 0.769 17.099 -36.133 1.00 53.06 84 GLN A O 1
ATOM 600 N N . ALA A 1 85 ? 2.871 16.730 -35.447 1.00 54.12 85 ALA A N 1
ATOM 601 C CA . ALA A 1 85 ? 2.915 15.350 -35.943 1.00 54.12 85 ALA A CA 1
ATOM 602 C C . ALA A 1 85 ? 1.954 14.418 -35.176 1.00 54.12 85 ALA A C 1
ATOM 604 O O . ALA A 1 85 ? 1.501 13.410 -35.714 1.00 54.12 85 ALA A O 1
ATOM 605 N N . GLN A 1 86 ? 1.617 14.773 -33.931 1.00 56.41 86 GLN A N 1
ATOM 606 C CA . GLN A 1 86 ? 0.579 14.122 -33.124 1.00 56.41 86 GLN A CA 1
ATOM 607 C C . GLN A 1 86 ? -0.8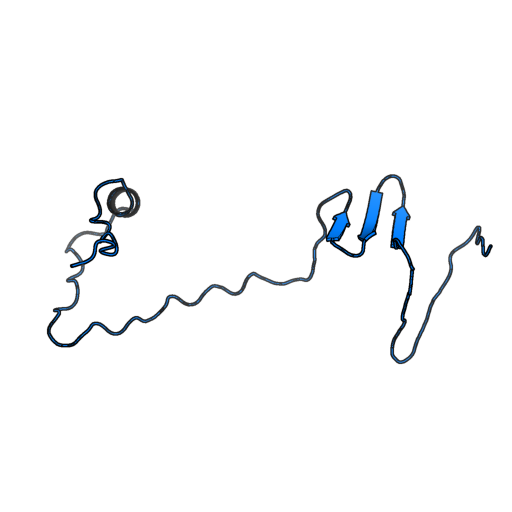09 14.752 -33.317 1.00 56.41 86 GLN A C 1
ATOM 609 O O . GLN A 1 86 ? -1.812 14.172 -32.898 1.00 56.41 86 GLN A O 1
ATOM 614 N N . ALA A 1 87 ? -0.887 15.933 -33.938 1.00 49.41 87 ALA A N 1
ATOM 615 C CA . ALA A 1 87 ? -2.148 16.590 -34.224 1.00 49.41 87 ALA A CA 1
ATOM 616 C C . ALA A 1 87 ? -2.882 15.865 -35.358 1.00 49.41 87 ALA A C 1
ATOM 618 O O . ALA A 1 87 ? -2.296 15.242 -36.244 1.00 49.41 87 ALA A O 1
ATOM 619 N N . THR A 1 88 ? -4.204 15.922 -35.258 1.00 46.69 88 THR A N 1
ATOM 620 C CA . THR A 1 88 ? -5.214 15.115 -35.943 1.00 46.69 88 THR A CA 1
ATOM 621 C C . THR A 1 88 ? -5.128 15.225 -37.471 1.00 46.69 88 THR A C 1
ATOM 623 O O . THR A 1 88 ? -5.844 15.990 -38.107 1.00 46.69 88 THR A O 1
ATOM 626 N N . GLY A 1 89 ? -4.215 14.452 -38.051 1.00 55.41 89 GLY A N 1
ATOM 627 C CA . GLY A 1 89 ? -3.887 14.429 -39.477 1.00 55.41 89 GLY A CA 1
ATOM 628 C C . GLY A 1 89 ? -2.815 13.394 -39.830 1.00 55.41 89 GLY A C 1
ATOM 629 O O . GLY A 1 89 ? -2.729 12.988 -40.986 1.00 55.41 89 GLY A O 1
ATOM 630 N N . SER A 1 90 ? -2.053 12.904 -38.841 1.00 42.47 90 SER A N 1
ATOM 631 C CA . SER A 1 90 ? -1.255 11.683 -38.986 1.00 42.47 90 SER A CA 1
ATOM 632 C C . SER A 1 90 ? -2.181 10.534 -39.379 1.00 42.47 90 SER A C 1
ATOM 634 O O . SER A 1 90 ? -3.174 10.276 -38.693 1.00 42.47 90 SER A O 1
ATOM 636 N N . TRP A 1 91 ? -1.925 9.914 -40.531 1.00 49.25 91 TRP A N 1
ATOM 637 C CA . TRP A 1 91 ? -2.756 8.848 -41.076 1.00 49.25 91 TRP A CA 1
ATOM 638 C C . TRP A 1 91 ? -2.838 7.692 -40.080 1.00 49.25 91 TRP A C 1
ATOM 640 O O . TRP A 1 91 ? -1.973 6.823 -40.024 1.00 49.25 91 TRP A O 1
ATOM 650 N N . VAL A 1 92 ? -3.910 7.674 -39.289 1.00 48.47 92 VAL A N 1
ATOM 651 C CA . VAL A 1 92 ? -4.325 6.493 -38.544 1.00 48.47 92 VAL A CA 1
ATOM 652 C C . VAL A 1 92 ? -4.677 5.455 -39.598 1.00 48.47 92 VAL A C 1
ATOM 654 O O . VAL A 1 92 ? -5.726 5.551 -40.241 1.00 48.47 92 VAL A O 1
ATOM 657 N N . ILE A 1 93 ? -3.788 4.481 -39.807 1.00 52.94 93 ILE A N 1
ATOM 658 C CA . ILE A 1 93 ? -4.131 3.260 -40.530 1.00 52.94 93 ILE A CA 1
ATOM 659 C C . ILE A 1 93 ? -5.260 2.625 -39.721 1.00 52.94 93 ILE A C 1
ATOM 661 O O . ILE A 1 93 ? -5.041 2.057 -38.652 1.00 52.94 93 ILE A O 1
ATOM 665 N N . LYS A 1 94 ? -6.498 2.800 -40.185 1.00 46.97 94 LYS A N 1
ATOM 666 C CA . LYS A 1 94 ? -7.641 2.095 -39.614 1.00 46.97 94 LYS A CA 1
ATOM 667 C C . LYS A 1 94 ? -7.379 0.606 -39.841 1.00 46.97 94 LYS A C 1
ATOM 669 O O . LYS A 1 94 ? -7.131 0.231 -40.989 1.00 46.97 94 LYS A O 1
ATOM 674 N N . PRO A 1 95 ? -7.425 -0.246 -38.803 1.00 45.56 95 PRO A N 1
ATOM 675 C CA . PRO A 1 95 ? -7.428 -1.676 -39.040 1.00 45.56 95 PRO A CA 1
ATOM 676 C C . PRO A 1 95 ? -8.687 -1.964 -39.857 1.00 45.56 95 PRO A C 1
ATOM 678 O O . PRO A 1 95 ? -9.791 -1.619 -39.430 1.00 45.56 95 PRO A O 1
ATOM 681 N N . ASN A 1 96 ? -8.517 -2.511 -41.060 1.00 41.81 96 ASN A N 1
ATOM 682 C CA . ASN A 1 96 ? -9.630 -2.911 -41.910 1.00 41.81 96 ASN A CA 1
ATOM 683 C C . ASN A 1 96 ? -10.447 -3.985 -41.180 1.00 41.81 96 ASN A C 1
ATOM 685 O O . ASN A 1 96 ? -10.096 -5.160 -41.189 1.00 41.81 96 ASN A O 1
ATOM 689 N N . GLY A 1 97 ? -11.537 -3.567 -40.542 1.00 46.59 97 GLY A N 1
ATOM 690 C CA . GLY A 1 97 ? -12.676 -4.421 -40.246 1.00 46.59 97 GLY A CA 1
ATOM 691 C C . GLY A 1 97 ? -13.691 -4.271 -41.374 1.00 46.59 97 GLY A C 1
ATOM 692 O O . GLY A 1 97 ? -14.204 -3.173 -41.583 1.00 46.59 97 GLY A O 1
ATOM 693 N N . GLY A 1 98 ? -13.970 -5.357 -42.097 1.00 38.06 98 GLY A N 1
ATOM 694 C CA . GLY A 1 98 ? -15.007 -5.384 -43.131 1.00 38.06 98 GLY A CA 1
ATOM 695 C C . GLY A 1 98 ? -14.811 -6.469 -44.189 1.00 38.06 98 GLY A C 1
ATOM 696 O O . GLY A 1 98 ? -14.227 -6.205 -45.230 1.00 38.06 98 GLY A O 1
ATOM 697 N N . ASN A 1 99 ? -15.320 -7.663 -43.878 1.00 40.34 99 ASN A N 1
ATOM 698 C CA . ASN A 1 99 ? -15.479 -8.881 -44.685 1.00 40.34 99 ASN A CA 1
ATOM 699 C C . ASN A 1 99 ? -15.827 -8.674 -46.172 1.00 40.34 99 ASN A C 1
ATOM 701 O O . ASN A 1 99 ? -16.735 -7.888 -46.446 1.00 40.34 99 ASN A O 1
ATOM 705 N N . GLN A 1 100 ? -15.244 -9.502 -47.056 1.00 41.28 100 GLN A N 1
ATOM 706 C CA . GLN A 1 100 ? -15.933 -10.448 -47.963 1.00 41.28 100 GLN A CA 1
ATOM 707 C C . GLN A 1 100 ? -15.034 -11.654 -48.240 1.00 41.28 100 GLN A C 1
ATOM 709 O O . GLN A 1 100 ? -13.802 -11.448 -48.304 1.00 41.28 100 GLN A O 1
#

pLDDT: mean 73.53, std 17.66, range [38.06, 96.19]

Organism: Providencia rettgeri (NCBI:txid587)

Foldseek 3Di:
DDDDPDDDDDDDPDDDDDDDPAKDWDDDDHWIWIDGPVDIDTPDDDDPDPCPPPPDDDDPDDDDPPDDPDDDPPDDDDVVVVVVCVPDPVDPPDPDDDDD

Secondary structure (DSSP, 8-state):
----SS------SS------SS-EEEEETTEEEEE-SS-EEESS-----S-----PPP---PPPTTPPP-PPPSS---HHHHHHHSSTTS----------

Radius of gyration: 27.23 Å; chains: 1; bounding box: 35×37×74 Å